Protein AF-A0A929PJH1-F1 (afdb_monomer_lite)

Radius of gyration: 23.87 Å; chains: 1; bounding box: 55×40×56 Å

pLDDT: mean 80.44, std 13.71, range [47.12, 95.44]

Foldseek 3Di:
DAEEDAPDQQPDVVVLVVLVPDDLCNHVVAYEYEAQDQHDDSSSVSCVVSVHHYDNDHDRVVVVVVVCVVVVPDDDDVVVVVVVVVVVVVVLVVQVVVLVPDPPDPVSVVSVVVNVVVCVVCCPPVVLQVVLVVC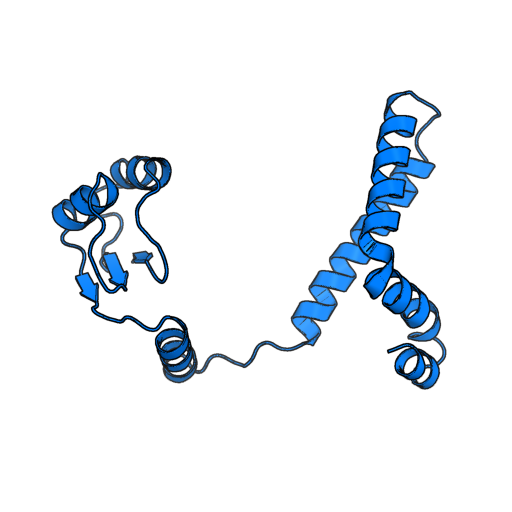VVPHVVVSVVSD

Sequence (147 aa):
MGLIFIGYGGNDEGLATIFKELPTGALPWGIYWIGGRIPEGEMGKWLQEREAIWVKHKDFDELMLLIRNEFELKHPDDKRFGRLLDTYYETFNKLNKKVEAKPETAEKRILEKAVKKAILESTSWWAVELEAAKYKRKDQEKADEIY

Secondary structure (DSSP, 8-state):
--EEEES-----HHHHHHHHTS-TTS-TT-EEEESSS--SSHHHHHHHHTT-EEE----HHHHHHHHHHHTTPPPPPHHHHHHHHHHHHHHHHHHHHHHHTS-S-HHHHHHHHHHHHHHHHTTTTHHHHHHHHHHTTT-HHHHHTT-

Structure (mmCIF, N/CA/C/O backbone):
data_AF-A0A929PJH1-F1
#
_entry.id   AF-A0A929PJH1-F1
#
loop_
_atom_site.group_PDB
_atom_site.id
_atom_site.type_symbol
_atom_site.label_atom_id
_atom_site.label_alt_id
_atom_site.label_comp_id
_atom_site.label_asym_id
_atom_site.label_entity_id
_atom_site.label_seq_id
_atom_site.pdbx_PDB_ins_code
_atom_site.Cartn_x
_atom_site.Cartn_y
_atom_site.Cartn_z
_atom_site.occupancy
_atom_site.B_iso_or_equiv
_atom_site.auth_seq_id
_atom_site.auth_comp_id
_atom_site.auth_asym_id
_atom_site.auth_atom_id
_atom_site.pdbx_PDB_model_num
ATOM 1 N N . MET A 1 1 ? -18.799 -5.934 1.241 1.00 82.50 1 MET A N 1
ATOM 2 C CA . MET A 1 1 ? -17.443 -5.352 1.172 1.00 82.50 1 MET A CA 1
ATOM 3 C C . MET A 1 1 ? -17.213 -4.578 2.456 1.00 82.50 1 MET A C 1
ATOM 5 O O . MET A 1 1 ? -18.157 -3.960 2.938 1.00 82.50 1 MET A O 1
ATOM 9 N N . GLY A 1 2 ? -16.022 -4.675 3.036 1.00 91.44 2 GLY A N 1
ATOM 10 C CA . GLY A 1 2 ? -15.610 -3.895 4.203 1.00 91.44 2 GLY A CA 1
ATOM 11 C C . GLY A 1 2 ? -14.327 -3.145 3.875 1.00 91.44 2 GLY A C 1
ATOM 12 O O . GLY A 1 2 ? -13.638 -3.509 2.919 1.00 91.44 2 GLY A O 1
ATOM 13 N N . LEU A 1 3 ? -14.031 -2.095 4.631 1.00 93.50 3 LEU A N 1
ATOM 14 C CA . LEU A 1 3 ? -12.831 -1.285 4.438 1.00 93.50 3 LEU A CA 1
ATOM 15 C C . LEU A 1 3 ? -12.024 -1.250 5.732 1.00 93.50 3 LEU A C 1
ATOM 17 O O . LE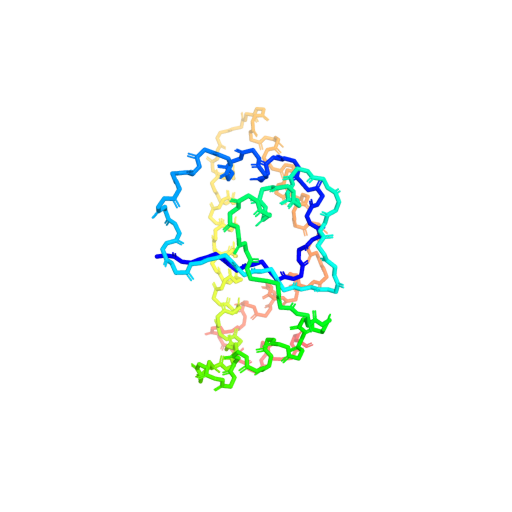U A 1 3 ? -12.573 -0.959 6.790 1.00 93.50 3 LEU A O 1
ATOM 21 N N . ILE A 1 4 ? -10.729 -1.549 5.650 1.00 93.12 4 ILE A N 1
ATOM 22 C CA . ILE A 1 4 ? -9.837 -1.575 6.810 1.00 93.12 4 ILE A CA 1
ATOM 23 C C . ILE A 1 4 ? -8.679 -0.614 6.548 1.00 93.12 4 ILE A C 1
ATOM 25 O O . ILE A 1 4 ? -7.955 -0.764 5.565 1.00 93.12 4 ILE A O 1
ATOM 29 N N . PHE A 1 5 ? -8.505 0.361 7.435 1.00 91.69 5 PHE A N 1
ATOM 30 C CA . PHE A 1 5 ? -7.366 1.272 7.449 1.00 91.69 5 PHE A CA 1
ATOM 31 C C . PHE A 1 5 ? -6.365 0.803 8.498 1.00 91.69 5 PHE A C 1
ATOM 33 O O . PHE A 1 5 ? -6.708 0.709 9.676 1.00 91.69 5 PHE A O 1
ATOM 40 N N . ILE A 1 6 ? -5.132 0.525 8.076 1.00 89.12 6 ILE A N 1
ATOM 41 C CA . ILE A 1 6 ? -4.052 0.059 8.953 1.00 89.12 6 ILE A CA 1
ATOM 42 C C . ILE A 1 6 ? -2.781 0.827 8.605 1.00 89.12 6 ILE A C 1
ATOM 44 O O . ILE A 1 6 ? -2.443 0.943 7.429 1.00 89.12 6 ILE A O 1
ATOM 48 N N . GLY A 1 7 ? -2.097 1.382 9.610 1.00 82.94 7 GLY A N 1
ATOM 49 C CA . GLY A 1 7 ? -0.863 2.155 9.401 1.00 82.94 7 GLY A CA 1
ATOM 50 C C . GLY A 1 7 ? -1.066 3.474 8.641 1.00 82.94 7 GLY A C 1
ATOM 51 O O . GLY A 1 7 ? -0.103 4.088 8.193 1.00 82.94 7 GLY A O 1
ATOM 52 N N . TYR A 1 8 ? -2.315 3.919 8.486 1.00 87.75 8 TYR A N 1
ATOM 53 C CA . TYR A 1 8 ? -2.673 5.103 7.716 1.00 87.75 8 TYR A CA 1
ATOM 54 C C . TYR A 1 8 ? -2.949 6.303 8.631 1.00 87.75 8 TYR A C 1
ATOM 56 O O . TYR A 1 8 ? -3.676 6.196 9.615 1.00 87.75 8 TYR A O 1
ATOM 64 N N . GLY A 1 9 ? -2.359 7.459 8.310 1.00 86.31 9 GLY A N 1
ATOM 65 C CA . GLY A 1 9 ? -2.406 8.657 9.157 1.00 86.31 9 GLY A CA 1
ATOM 66 C C . GLY A 1 9 ? -3.665 9.517 9.014 1.00 86.31 9 GLY A C 1
ATOM 67 O O . GLY A 1 9 ? -3.940 10.314 9.904 1.00 86.31 9 GLY A O 1
ATOM 68 N N . GLY A 1 10 ? -4.427 9.367 7.924 1.00 86.69 10 GLY A N 1
ATOM 69 C CA . GLY A 1 10 ? -5.691 10.089 7.722 1.00 86.69 10 GLY A CA 1
ATOM 70 C C . GLY A 1 10 ? -5.570 11.561 7.317 1.00 86.69 10 GLY A C 1
ATOM 71 O O . GLY A 1 10 ? -6.574 12.263 7.351 1.00 86.69 10 GLY A O 1
ATOM 72 N N . ASN A 1 11 ? -4.378 12.018 6.922 1.00 86.12 11 ASN A N 1
ATOM 73 C CA . ASN A 1 11 ? -4.129 13.414 6.538 1.00 86.12 11 ASN A CA 1
ATOM 74 C C . ASN A 1 11 ? -4.374 13.704 5.041 1.00 86.12 11 ASN A C 1
ATOM 76 O O . ASN A 1 11 ? -4.203 14.840 4.615 1.00 86.12 11 ASN A O 1
ATOM 80 N N . ASP A 1 12 ? -4.719 12.695 4.233 1.00 83.69 12 ASP A N 1
ATOM 81 C CA . ASP A 1 12 ? -4.985 12.872 2.800 1.00 83.69 12 ASP A CA 1
ATOM 82 C C . ASP A 1 12 ? -6.454 13.260 2.567 1.00 83.69 12 ASP A C 1
ATOM 84 O O . ASP A 1 12 ? -7.377 12.474 2.810 1.00 83.69 12 ASP A O 1
ATOM 88 N N . GLU A 1 13 ? -6.669 14.484 2.089 1.00 81.81 13 GLU A N 1
ATOM 89 C CA . GLU A 1 13 ? -8.000 15.013 1.770 1.00 81.81 13 GLU A CA 1
ATOM 90 C C . GLU A 1 13 ? -8.588 14.416 0.479 1.00 81.81 13 GLU A C 1
ATOM 92 O O . GLU A 1 13 ? -9.812 14.340 0.320 1.00 81.81 13 GLU A O 1
ATOM 97 N N . GLY A 1 14 ? -7.739 13.950 -0.440 1.00 84.44 14 GLY A N 1
ATOM 98 C CA . GLY A 1 14 ? -8.149 13.342 -1.703 1.00 84.44 14 GLY A CA 1
ATOM 99 C C . GLY A 1 14 ? -8.865 12.013 -1.483 1.00 84.44 14 GLY A C 1
ATOM 100 O O . GLY A 1 14 ? -9.956 11.802 -2.015 1.00 84.44 14 GLY A O 1
ATOM 101 N N . LEU A 1 15 ? -8.315 11.148 -0.627 1.00 86.38 15 LEU A N 1
ATOM 102 C CA . LEU A 1 15 ? -8.980 9.894 -0.254 1.00 86.38 15 LEU A CA 1
ATOM 103 C C . LEU A 1 15 ? -10.310 10.142 0.465 1.00 86.38 15 LEU A C 1
ATOM 105 O O . LEU A 1 15 ? -11.309 9.503 0.137 1.00 86.38 15 LEU A O 1
ATOM 109 N N . ALA A 1 16 ? -10.353 11.105 1.390 1.00 83.94 16 ALA A N 1
ATOM 110 C CA . ALA A 1 16 ? -11.595 11.479 2.066 1.00 83.94 16 ALA A CA 1
ATOM 111 C C . ALA A 1 16 ? -12.670 11.941 1.065 1.00 83.94 16 ALA A C 1
ATOM 113 O O . ALA A 1 16 ? -13.839 11.584 1.207 1.00 83.94 16 ALA A O 1
ATOM 114 N N . THR A 1 17 ? -12.277 12.679 0.024 1.00 86.62 17 THR A N 1
ATOM 115 C CA . THR A 1 17 ? -13.187 13.129 -1.041 1.00 86.62 17 THR A CA 1
ATOM 116 C C . THR A 1 17 ? -13.763 11.954 -1.826 1.00 86.62 17 THR A C 1
ATOM 118 O O . THR A 1 17 ? -14.979 11.863 -1.975 1.00 86.62 17 THR A O 1
ATOM 121 N N . ILE A 1 18 ? -12.921 11.003 -2.240 1.00 88.88 18 ILE A N 1
ATOM 122 C CA . ILE A 1 18 ? -13.371 9.790 -2.943 1.00 88.88 18 ILE A CA 1
ATOM 123 C C . ILE A 1 18 ? -14.364 9.001 -2.076 1.00 88.88 18 ILE A C 1
ATOM 125 O O . ILE A 1 18 ? -15.383 8.512 -2.560 1.00 88.88 18 ILE A O 1
ATOM 129 N N . PHE A 1 19 ? -14.112 8.897 -0.770 1.00 89.25 19 PHE A N 1
ATOM 130 C CA . PHE A 1 19 ? -14.982 8.133 0.122 1.00 89.25 19 PHE A CA 1
ATOM 131 C C . PHE A 1 19 ? -16.316 8.814 0.452 1.00 89.25 19 PHE A C 1
ATOM 133 O O . PHE A 1 19 ? -17.275 8.127 0.831 1.00 89.25 19 PHE A O 1
ATOM 140 N N . LYS A 1 20 ? -16.415 10.139 0.300 1.00 86.44 20 LYS A N 1
ATOM 141 C CA . LYS A 1 20 ? -17.692 10.862 0.413 1.00 86.44 20 LYS A CA 1
ATOM 142 C C . LYS A 1 20 ? -18.663 10.485 -0.702 1.00 86.44 20 LYS A C 1
ATOM 144 O O . LYS A 1 20 ? -19.866 10.466 -0.465 1.00 86.44 20 LYS A O 1
ATOM 149 N N . GLU A 1 21 ? -18.155 10.125 -1.877 1.00 90.12 21 GLU A N 1
ATOM 150 C CA . GLU A 1 21 ? -18.984 9.707 -3.014 1.00 90.12 21 GLU A CA 1
ATOM 151 C C . GLU A 1 21 ? -19.531 8.280 -2.870 1.00 90.12 21 GLU A C 1
ATOM 153 O O . GLU A 1 21 ? -20.445 7.886 -3.597 1.00 90.12 21 GLU A O 1
ATOM 158 N N . LEU A 1 22 ? -19.015 7.490 -1.919 1.00 89.94 22 LEU A N 1
ATOM 159 C CA . LEU A 1 22 ? -19.542 6.151 -1.678 1.00 89.94 22 LEU A CA 1
ATOM 160 C C . LEU A 1 22 ? -21.006 6.221 -1.200 1.00 89.94 22 LEU A C 1
ATOM 162 O O . LEU A 1 22 ? -21.330 6.982 -0.285 1.00 89.94 22 LEU A O 1
ATOM 166 N N . PRO A 1 23 ? -21.906 5.381 -1.735 1.00 88.94 23 PRO A N 1
ATOM 167 C CA . PRO A 1 23 ? -23.233 5.208 -1.158 1.00 88.94 23 PRO A CA 1
ATOM 168 C C . PRO A 1 23 ? -23.153 4.716 0.293 1.00 88.94 23 PRO A C 1
ATOM 170 O O . PRO A 1 23 ? -22.288 3.911 0.634 1.00 88.94 23 PRO A O 1
ATOM 173 N N . THR A 1 24 ? -24.098 5.121 1.144 1.00 82.81 24 THR A N 1
ATOM 174 C CA . THR A 1 24 ? -24.131 4.731 2.570 1.00 82.81 24 THR A CA 1
ATOM 175 C C . THR A 1 24 ? -24.142 3.211 2.780 1.00 82.81 24 THR A C 1
ATOM 177 O O . THR A 1 24 ? -23.554 2.717 3.733 1.00 82.81 24 THR A O 1
ATOM 180 N N . GLY A 1 25 ? -24.739 2.449 1.858 1.00 85.00 25 GLY A N 1
ATOM 181 C CA . GLY A 1 25 ? -24.766 0.981 1.899 1.00 85.00 25 GLY A CA 1
ATOM 182 C C . GLY A 1 25 ? -23.595 0.278 1.201 1.00 85.00 25 GLY A C 1
ATOM 183 O O . GLY A 1 25 ? -23.623 -0.943 1.075 1.00 85.00 25 GLY A O 1
ATOM 184 N N . ALA A 1 26 ? -22.586 1.004 0.705 1.00 89.69 26 ALA A N 1
ATOM 185 C CA . ALA A 1 26 ? -21.510 0.417 -0.103 1.00 89.69 26 ALA A CA 1
ATOM 186 C C . ALA A 1 26 ? -20.559 -0.485 0.700 1.00 89.69 26 ALA A C 1
ATOM 188 O O . ALA A 1 26 ? -19.942 -1.397 0.141 1.00 89.69 26 ALA A O 1
ATOM 189 N N . LEU A 1 27 ? -20.454 -0.251 2.011 1.00 92.75 27 LEU A N 1
ATOM 190 C CA . LEU A 1 27 ? -19.562 -0.973 2.917 1.00 92.75 27 LEU A CA 1
ATOM 191 C C . LEU A 1 27 ? -20.368 -1.742 3.980 1.00 92.75 27 LEU A C 1
ATOM 193 O O . LEU A 1 27 ? -20.263 -1.444 5.167 1.00 92.75 27 LEU A O 1
ATOM 197 N N . PRO A 1 28 ? -21.180 -2.746 3.585 1.00 90.44 28 PRO A N 1
ATOM 198 C CA . PRO A 1 28 ? -22.083 -3.445 4.503 1.00 90.44 28 PRO A CA 1
ATOM 199 C C . PRO A 1 28 ? -21.357 -4.265 5.574 1.00 90.44 28 PRO A C 1
ATOM 201 O O . PRO A 1 28 ? -21.990 -4.747 6.503 1.00 90.44 28 PRO A O 1
ATOM 204 N N . TRP A 1 29 ? -20.047 -4.484 5.421 1.00 93.31 29 TRP A N 1
ATOM 205 C CA . TRP A 1 29 ? -19.236 -5.221 6.393 1.00 93.31 29 TRP A CA 1
ATOM 206 C C . TRP A 1 29 ? -18.467 -4.265 7.312 1.00 93.31 29 TRP A C 1
ATOM 208 O O . TRP A 1 29 ? -17.590 -4.700 8.045 1.00 93.31 29 TRP A O 1
ATOM 218 N N . GLY A 1 30 ? -18.792 -2.971 7.264 1.00 93.75 30 GLY A N 1
ATOM 219 C CA . GLY A 1 30 ? -18.235 -1.954 8.139 1.00 93.75 30 GLY A CA 1
ATOM 220 C C . GLY A 1 30 ? -16.930 -1.342 7.644 1.00 93.75 30 GLY A C 1
ATOM 221 O O . GLY A 1 30 ? -16.336 -1.730 6.628 1.00 93.75 30 GLY A O 1
ATOM 222 N N . ILE A 1 31 ? -16.509 -0.337 8.402 1.00 95.44 31 ILE A N 1
ATOM 223 C CA . ILE A 1 31 ? -15.253 0.382 8.235 1.00 95.44 31 ILE A CA 1
ATOM 224 C C . ILE A 1 31 ? -14.475 0.212 9.531 1.00 95.44 31 ILE A C 1
ATOM 226 O O . ILE A 1 31 ? -15.015 0.468 10.602 1.00 95.44 31 ILE A O 1
ATOM 230 N N . TYR A 1 32 ? -13.217 -0.198 9.437 1.00 94.69 32 TYR A N 1
ATOM 231 C CA . TYR A 1 32 ? -12.349 -0.420 10.586 1.00 94.69 32 TYR A CA 1
ATOM 232 C C . TYR A 1 32 ? -11.167 0.533 10.514 1.00 94.69 32 TYR A C 1
ATOM 234 O O . TYR A 1 32 ? -10.421 0.541 9.533 1.00 94.69 32 TYR A O 1
ATOM 242 N N . TRP A 1 33 ? -10.990 1.332 11.559 1.00 94.25 33 TRP A N 1
ATOM 243 C CA . TRP A 1 33 ? -9.832 2.199 11.722 1.00 94.25 33 TRP A CA 1
ATOM 244 C C . TRP A 1 33 ? -8.893 1.599 12.756 1.00 94.25 33 TRP A C 1
ATOM 246 O O . TRP A 1 33 ? -9.225 1.557 13.940 1.00 94.25 33 TRP A O 1
ATOM 256 N N . ILE A 1 34 ? -7.724 1.141 12.322 1.00 91.81 34 ILE A N 1
ATOM 257 C CA . ILE A 1 34 ? -6.716 0.566 13.206 1.00 91.81 34 ILE A CA 1
ATOM 258 C C . ILE A 1 34 ? -5.617 1.597 13.434 1.00 91.81 34 ILE A C 1
ATOM 260 O O . ILE A 1 34 ? -4.824 1.900 12.541 1.00 91.81 34 ILE A O 1
ATOM 264 N N . GLY A 1 35 ? -5.559 2.130 14.651 1.00 88.81 35 GLY A N 1
ATOM 265 C CA . GLY A 1 35 ? -4.525 3.086 15.020 1.00 88.81 35 GLY A CA 1
ATOM 266 C C . GLY A 1 35 ? -4.684 3.654 16.422 1.00 88.81 35 GLY A C 1
ATOM 267 O O . GLY A 1 35 ? -5.726 3.530 17.067 1.00 88.81 35 GLY A O 1
ATOM 268 N N . GLY A 1 36 ? -3.638 4.334 16.894 1.00 88.06 36 GLY A N 1
ATOM 269 C CA . GLY A 1 36 ? -3.604 4.922 18.237 1.00 88.06 36 GLY A CA 1
ATOM 270 C C . GLY A 1 36 ? -4.525 6.132 18.438 1.00 88.06 36 GLY A C 1
ATOM 271 O O . GLY A 1 36 ? -4.792 6.495 19.581 1.00 88.06 36 GLY A O 1
ATOM 272 N N . ARG A 1 37 ? -5.010 6.750 17.355 1.00 90.12 37 ARG A N 1
ATOM 273 C CA . ARG A 1 37 ? -5.947 7.884 17.372 1.00 90.12 37 ARG A CA 1
ATOM 274 C C . ARG A 1 37 ? -6.805 7.907 16.109 1.00 90.12 37 ARG A C 1
ATOM 276 O O . ARG A 1 37 ? -6.368 7.415 15.069 1.00 90.12 37 ARG A O 1
ATOM 283 N N . ILE A 1 38 ? -7.980 8.520 16.203 1.00 90.62 38 ILE A N 1
ATOM 284 C CA . ILE A 1 38 ? -8.773 8.942 15.042 1.00 90.62 38 ILE A CA 1
ATOM 285 C C . ILE A 1 38 ? -8.150 10.236 14.487 1.00 90.62 38 ILE A C 1
ATOM 287 O O . ILE A 1 38 ? -7.748 11.084 15.287 1.00 90.62 38 ILE A O 1
ATOM 291 N N . PRO A 1 39 ? -8.004 10.389 13.159 1.00 91.69 39 PRO A N 1
ATOM 292 C CA . PRO A 1 39 ? -7.423 11.587 12.565 1.00 91.69 39 PRO A CA 1
ATOM 293 C C . PRO A 1 39 ? -8.310 12.813 12.797 1.00 91.69 39 PRO A C 1
ATOM 295 O O . PRO A 1 39 ? -9.536 12.727 12.783 1.00 91.69 39 PRO A O 1
ATOM 298 N N . GLU A 1 40 ? -7.679 13.968 12.976 1.00 87.62 40 GLU A N 1
ATOM 299 C CA . GLU A 1 40 ? -8.352 15.259 13.089 1.00 87.62 40 GLU A CA 1
ATOM 300 C C . GLU A 1 40 ? -8.444 15.859 11.678 1.00 87.62 40 GLU A C 1
ATOM 302 O O . GLU A 1 40 ? -7.432 16.247 11.103 1.00 87.62 40 GLU A O 1
ATOM 307 N N . GLY A 1 41 ? -9.631 15.858 11.064 1.00 89.81 41 GLY A N 1
ATOM 308 C CA . GLY A 1 41 ? -9.815 16.353 9.695 1.00 89.81 41 GLY A CA 1
ATOM 309 C C . GLY A 1 41 ? -10.993 15.712 8.968 1.00 89.81 41 GLY A C 1
ATOM 310 O O . GLY A 1 41 ? -11.834 15.052 9.580 1.00 89.81 41 GLY A O 1
ATOM 311 N N . GLU A 1 42 ? -11.046 15.888 7.648 1.00 91.31 42 GLU A N 1
ATOM 312 C CA . GLU A 1 42 ? -12.139 15.381 6.806 1.00 91.31 42 GLU A CA 1
ATOM 313 C C . GLU A 1 42 ? -12.268 13.859 6.860 1.00 91.31 42 GLU A C 1
ATOM 315 O O . GLU A 1 42 ? -13.379 13.337 6.923 1.00 91.31 42 GLU A O 1
ATOM 320 N N . MET A 1 43 ? -11.141 13.147 6.929 1.00 92.94 43 MET A N 1
ATOM 321 C CA . MET A 1 43 ? -11.149 11.699 7.120 1.00 92.94 43 MET A CA 1
ATOM 322 C C . MET A 1 43 ? -11.765 11.310 8.470 1.00 92.94 43 MET A C 1
ATOM 324 O O . MET A 1 43 ? -12.558 10.378 8.543 1.00 92.94 43 MET A O 1
ATOM 328 N N . GLY A 1 44 ? -11.433 12.040 9.538 1.00 93.19 44 GLY A N 1
ATOM 329 C CA . GLY A 1 44 ? -11.987 11.809 10.872 1.00 93.19 44 GLY A CA 1
ATOM 330 C C . GLY A 1 44 ? -13.495 12.022 10.920 1.00 93.19 44 GLY A C 1
ATOM 331 O O . GLY A 1 44 ? -14.213 11.175 11.448 1.00 93.19 44 GLY A O 1
ATOM 332 N N . LYS A 1 45 ? -13.977 13.113 10.312 1.00 92.44 45 LYS A N 1
ATOM 333 C CA . LYS A 1 45 ? -15.415 13.391 10.176 1.00 92.44 45 LYS A CA 1
ATOM 334 C C . LYS A 1 45 ? -16.117 12.285 9.397 1.00 92.44 45 LYS A C 1
ATOM 336 O O . LYS A 1 45 ? -17.100 11.742 9.881 1.00 92.44 45 LYS A O 1
ATOM 341 N N . TRP A 1 46 ? -15.563 11.885 8.253 1.00 92.38 46 TRP A N 1
ATOM 342 C CA . TRP A 1 46 ? -16.124 10.809 7.439 1.00 92.38 46 TRP A CA 1
ATOM 343 C C . TRP A 1 46 ? -16.190 9.475 8.200 1.00 92.38 46 TRP A C 1
ATOM 345 O O . TRP A 1 46 ? -17.207 8.788 8.155 1.00 92.38 46 TRP A O 1
ATOM 355 N N . LEU A 1 47 ? -15.143 9.117 8.952 1.00 93.56 47 LEU A N 1
ATOM 356 C CA . LEU A 1 47 ? -15.143 7.915 9.794 1.00 93.56 47 LEU A CA 1
ATOM 357 C C . LEU A 1 47 ? -16.237 7.967 10.868 1.00 93.56 47 LEU A C 1
ATOM 359 O O . LEU A 1 47 ? -16.884 6.954 11.120 1.00 93.56 47 LEU A O 1
ATOM 363 N N . GLN A 1 48 ? -16.452 9.130 11.488 1.00 92.50 48 GLN A N 1
ATOM 364 C CA . GLN A 1 48 ? -17.501 9.320 12.493 1.00 92.50 48 GLN A CA 1
ATOM 365 C C . GLN A 1 48 ? -18.903 9.247 11.877 1.00 92.50 48 GLN A C 1
ATOM 367 O O . GLN A 1 48 ? -19.753 8.529 12.393 1.00 92.50 48 GLN A O 1
ATOM 372 N N . GLU A 1 49 ? -19.132 9.928 10.753 1.00 91.88 49 GLU A N 1
ATOM 373 C CA . GLU A 1 49 ? -20.407 9.917 10.016 1.00 91.88 49 GLU A CA 1
ATOM 374 C C . GLU A 1 49 ? -20.806 8.516 9.545 1.00 91.88 49 GLU A C 1
ATOM 376 O O . GLU A 1 49 ? -21.989 8.207 9.422 1.00 91.88 49 GLU A O 1
ATOM 381 N N . ARG A 1 50 ? -19.816 7.667 9.262 1.00 91.12 50 ARG A N 1
ATOM 382 C CA . ARG A 1 50 ? -20.014 6.282 8.827 1.00 91.12 50 ARG A CA 1
ATOM 383 C C . ARG A 1 50 ? -19.962 5.263 9.963 1.00 91.12 50 ARG A C 1
ATOM 385 O O . ARG A 1 50 ? -19.944 4.068 9.678 1.00 91.12 50 ARG A O 1
ATOM 392 N N . GLU A 1 51 ? -19.893 5.724 11.211 1.00 92.31 51 GLU A N 1
ATOM 393 C CA . GLU A 1 51 ? -19.835 4.875 12.406 1.00 92.31 51 GLU A CA 1
ATOM 394 C C . GLU A 1 51 ? -18.712 3.821 12.334 1.00 92.31 51 GLU A C 1
ATOM 396 O O . GLU A 1 51 ? -18.893 2.647 12.662 1.00 92.31 51 GLU A O 1
ATOM 401 N N . ALA A 1 52 ? -17.527 4.234 11.872 1.00 94.00 52 ALA A N 1
ATOM 402 C CA . ALA A 1 52 ? -16.382 3.344 11.749 1.00 94.00 52 ALA A CA 1
ATOM 403 C C . ALA A 1 52 ? -15.958 2.761 13.108 1.00 94.00 52 ALA A C 1
ATOM 405 O O . ALA A 1 52 ? -15.881 3.449 14.129 1.00 94.00 52 ALA A O 1
ATOM 406 N N . ILE A 1 53 ? -15.596 1.481 13.101 1.00 95.25 53 ILE A N 1
ATOM 407 C CA . ILE A 1 53 ? -15.115 0.748 14.266 1.00 95.25 53 ILE A CA 1
ATOM 408 C C . ILE A 1 53 ? -13.660 1.131 14.515 1.00 95.25 53 ILE A C 1
ATOM 410 O O . ILE A 1 53 ? -12.762 0.800 13.735 1.00 95.25 53 ILE A O 1
ATOM 414 N N . TRP A 1 54 ? -13.413 1.810 15.631 1.00 93.38 54 TRP A N 1
ATOM 415 C CA . TRP A 1 54 ? -12.060 2.143 16.052 1.00 93.38 54 TRP A CA 1
ATOM 416 C C . TRP A 1 54 ? -11.420 0.990 16.825 1.00 93.38 54 TRP A C 1
ATOM 418 O O . TRP A 1 54 ? -11.801 0.680 17.955 1.00 93.38 54 TRP A O 1
ATOM 428 N N . VAL A 1 55 ? -10.395 0.391 16.229 1.00 90.75 55 VAL A N 1
ATOM 429 C CA . VAL A 1 55 ? -9.562 -0.635 16.851 1.00 90.75 55 VAL A CA 1
ATOM 430 C C . VAL A 1 55 ? -8.291 0.024 17.381 1.00 90.75 55 VAL A C 1
ATOM 432 O O . VAL A 1 55 ? -7.428 0.479 16.626 1.00 90.75 55 VAL A O 1
ATOM 435 N N . LYS A 1 56 ? -8.166 0.076 18.709 1.00 85.56 56 LYS A N 1
ATOM 436 C CA . LYS A 1 56 ? -6.999 0.639 19.401 1.00 85.56 56 LYS A CA 1
ATOM 437 C C . LYS A 1 56 ? -5.840 -0.358 19.395 1.00 85.56 56 LYS A C 1
ATOM 439 O O . LYS A 1 56 ? -5.543 -0.975 20.411 1.00 85.56 56 LYS A O 1
ATOM 444 N N . HIS A 1 57 ? -5.186 -0.489 18.249 1.00 79.69 57 HIS A N 1
ATOM 445 C CA . HIS A 1 57 ? -3.929 -1.218 18.102 1.00 79.69 57 HIS A CA 1
ATOM 446 C C . HIS A 1 57 ? -2.836 -0.239 17.670 1.00 79.69 57 HIS A C 1
ATOM 448 O O . HIS A 1 57 ? -3.079 0.618 16.816 1.00 79.69 57 HIS A O 1
ATOM 454 N N . LYS A 1 58 ? -1.652 -0.316 18.285 1.00 66.00 58 LYS A N 1
ATOM 455 C CA . LYS A 1 58 ? -0.529 0.584 17.967 1.00 66.00 58 LYS A CA 1
ATOM 456 C C . LYS A 1 58 ? 0.501 -0.049 17.050 1.00 66.00 58 LYS A C 1
ATOM 458 O O . LYS A 1 58 ? 1.083 0.671 16.247 1.00 66.00 58 LYS A O 1
ATOM 463 N N . ASP A 1 59 ? 0.710 -1.352 17.176 1.00 75.62 59 ASP A N 1
ATOM 464 C CA . ASP A 1 59 ? 1.770 -2.025 16.449 1.00 75.62 59 ASP A CA 1
ATOM 465 C C . ASP A 1 59 ? 1.218 -2.659 15.167 1.00 75.62 59 ASP A C 1
ATOM 467 O O . ASP A 1 59 ? 0.335 -3.519 15.199 1.00 75.62 59 ASP A O 1
ATOM 471 N N . PHE A 1 60 ? 1.674 -2.142 14.029 1.00 80.88 60 PHE A N 1
ATOM 472 C CA . PHE A 1 60 ? 1.303 -2.655 12.716 1.00 80.88 60 PHE A CA 1
ATOM 473 C C . PHE A 1 60 ? 1.857 -4.067 12.510 1.00 80.88 60 PHE A C 1
ATOM 475 O O . PHE A 1 60 ? 1.146 -4.928 11.990 1.00 80.88 60 PHE A O 1
ATOM 482 N N . ASP A 1 61 ? 3.091 -4.310 12.947 1.00 82.50 61 ASP A N 1
ATOM 483 C CA . ASP A 1 61 ? 3.807 -5.555 12.697 1.00 82.50 61 ASP A CA 1
ATOM 484 C C . ASP A 1 61 ? 3.203 -6.698 13.517 1.00 82.50 61 ASP A C 1
ATOM 486 O O . ASP A 1 61 ? 2.941 -7.777 12.980 1.00 82.50 61 ASP A O 1
ATOM 490 N N . GLU A 1 62 ? 2.875 -6.446 14.788 1.00 86.12 62 GLU A N 1
ATOM 491 C CA . GLU A 1 62 ? 2.169 -7.422 15.631 1.00 86.12 62 GLU A CA 1
ATOM 492 C C . GLU A 1 62 ? 0.792 -7.780 15.053 1.00 86.12 62 GLU A C 1
ATOM 494 O O . GLU A 1 62 ? 0.416 -8.954 15.008 1.00 86.12 62 GLU A O 1
ATOM 499 N N . LEU A 1 63 ? 0.046 -6.793 14.545 1.00 86.19 63 LEU A N 1
ATOM 500 C CA . LEU A 1 63 ? -1.239 -7.056 13.903 1.00 86.19 63 LEU A CA 1
ATOM 501 C C . LEU A 1 63 ? -1.070 -7.884 12.625 1.00 86.19 63 LEU A C 1
ATOM 503 O O . LEU A 1 63 ? -1.845 -8.812 12.394 1.00 86.19 63 LEU A O 1
ATOM 507 N N . MET A 1 64 ? -0.074 -7.577 11.792 1.00 85.50 64 MET A N 1
ATOM 508 C CA . MET A 1 64 ? 0.201 -8.368 10.591 1.00 85.50 64 MET A CA 1
ATOM 509 C C . MET A 1 64 ? 0.602 -9.803 10.940 1.00 85.50 64 MET A C 1
ATOM 511 O O . MET A 1 64 ? 0.191 -10.731 10.241 1.00 85.50 64 MET A O 1
ATOM 515 N N . LEU A 1 65 ? 1.339 -10.013 12.035 1.00 86.50 65 LEU A N 1
ATOM 516 C CA . LEU A 1 65 ? 1.663 -11.349 12.538 1.00 86.50 65 LEU A CA 1
ATOM 517 C C . LEU A 1 65 ? 0.399 -12.122 12.947 1.00 86.50 65 LEU A C 1
ATOM 519 O O . LEU A 1 65 ? 0.252 -13.292 12.582 1.00 86.50 65 LEU A O 1
ATOM 523 N N . LEU A 1 66 ? -0.528 -11.470 13.653 1.00 88.75 66 LEU A N 1
ATOM 524 C CA . LEU A 1 66 ? -1.817 -12.062 14.022 1.00 88.75 66 LEU A CA 1
ATOM 525 C C . LEU A 1 66 ? -2.660 -12.392 12.786 1.00 88.75 66 LEU A C 1
ATOM 527 O O . LEU A 1 66 ? -3.140 -13.515 12.678 1.00 88.75 66 LEU A O 1
ATOM 531 N N . ILE A 1 67 ? -2.771 -11.473 11.821 1.00 87.75 67 ILE A N 1
ATOM 532 C CA . ILE A 1 67 ? -3.477 -11.697 10.546 1.00 87.75 67 ILE A CA 1
ATOM 533 C C . ILE A 1 67 ? -2.867 -12.886 9.800 1.00 87.75 67 ILE A C 1
ATOM 535 O O . ILE A 1 67 ? -3.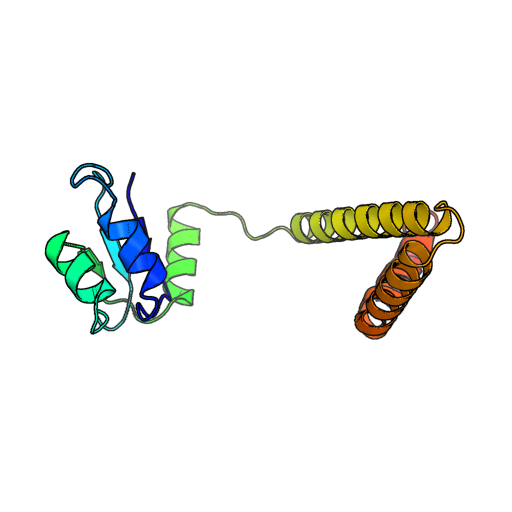586 -13.762 9.323 1.00 87.75 67 ILE A O 1
ATOM 539 N N . ARG A 1 68 ? -1.536 -12.956 9.715 1.00 90.19 68 ARG A N 1
ATOM 540 C CA . ARG A 1 68 ? -0.844 -14.073 9.065 1.00 90.19 68 ARG A CA 1
ATOM 541 C C . ARG A 1 68 ? -1.192 -15.412 9.713 1.00 90.19 68 ARG A C 1
ATOM 543 O O . ARG A 1 68 ? -1.388 -16.381 8.987 1.00 90.19 68 ARG A O 1
ATOM 550 N N . ASN A 1 69 ? -1.275 -15.472 11.040 1.00 91.69 69 ASN A N 1
ATOM 551 C CA . ASN A 1 69 ? -1.648 -16.697 11.747 1.00 91.69 69 ASN A CA 1
ATOM 552 C C . ASN A 1 69 ? -3.139 -17.028 11.609 1.00 91.69 69 ASN A C 1
ATOM 554 O O . ASN A 1 69 ? -3.456 -18.169 11.294 1.00 91.69 69 ASN A O 1
ATOM 558 N N . GLU A 1 70 ? -4.025 -16.046 11.780 1.00 93.06 70 GLU A N 1
ATOM 559 C CA . GLU A 1 70 ? -5.483 -16.223 11.711 1.00 93.06 70 GLU A CA 1
ATOM 560 C C . GLU A 1 70 ? -5.939 -16.733 10.339 1.00 93.06 70 GLU A C 1
ATOM 562 O O . GLU A 1 70 ? -6.785 -17.615 10.241 1.00 93.06 70 GLU A O 1
ATOM 567 N N . PHE A 1 71 ? -5.349 -16.205 9.265 1.00 92.31 71 PHE A N 1
ATOM 568 C CA . PHE A 1 71 ? -5.692 -16.594 7.895 1.00 92.31 71 PHE A CA 1
ATOM 569 C C . PHE A 1 71 ? -4.763 -17.663 7.309 1.00 92.31 71 PHE A C 1
ATOM 571 O O . PHE A 1 71 ? -4.808 -17.906 6.102 1.00 92.31 71 PHE A O 1
ATOM 578 N N . GLU A 1 72 ? -3.894 -18.264 8.128 1.00 92.75 72 GLU A N 1
ATOM 579 C CA . GLU A 1 72 ? -2.923 -19.284 7.706 1.00 92.75 72 GLU A CA 1
ATOM 580 C C . GLU A 1 72 ? -2.112 -18.863 6.461 1.00 92.75 72 GLU A C 1
ATOM 582 O O . GLU A 1 72 ? -1.834 -19.652 5.547 1.00 92.75 72 GLU A O 1
ATOM 587 N N . LEU A 1 73 ? -1.734 -17.581 6.396 1.00 87.81 73 LEU A N 1
ATOM 588 C CA . LEU A 1 73 ? -1.017 -17.035 5.250 1.00 87.81 73 LEU A CA 1
ATOM 589 C C . LEU A 1 73 ? 0.381 -17.654 5.174 1.00 87.81 73 LEU A C 1
ATOM 591 O O . LEU A 1 73 ? 1.144 -17.685 6.143 1.00 87.81 73 LEU A O 1
ATOM 595 N N . LYS A 1 74 ? 0.747 -18.117 3.978 1.00 82.56 74 LYS A N 1
ATOM 596 C CA . LYS A 1 74 ? 2.100 -18.612 3.712 1.00 82.56 74 LYS A CA 1
ATOM 597 C C . LYS A 1 74 ? 3.102 -17.470 3.833 1.00 82.56 74 LYS A C 1
ATOM 599 O O . LYS A 1 74 ? 2.807 -16.337 3.449 1.00 82.56 74 LYS A O 1
ATOM 604 N N . HIS A 1 75 ? 4.310 -17.793 4.295 1.00 78.19 75 HIS A N 1
ATOM 605 C CA . HIS A 1 75 ? 5.424 -16.861 4.167 1.00 78.19 75 HIS A CA 1
ATOM 606 C C . HIS A 1 75 ? 5.596 -16.450 2.699 1.00 78.19 75 HIS A C 1
ATOM 608 O O . HIS A 1 75 ? 5.344 -17.270 1.804 1.00 78.19 75 HIS A O 1
ATOM 614 N N . PRO A 1 76 ? 6.005 -15.196 2.442 1.00 70.44 76 PRO A N 1
ATOM 615 C CA . PRO A 1 76 ? 6.443 -14.802 1.116 1.00 70.44 76 PRO A CA 1
ATOM 616 C C . PRO A 1 76 ? 7.489 -15.803 0.618 1.00 70.44 76 PRO A C 1
ATOM 618 O O . PRO A 1 76 ? 8.416 -16.148 1.341 1.00 70.44 76 PRO A O 1
ATOM 621 N N . ASP A 1 77 ? 7.289 -16.311 -0.593 1.00 73.00 77 ASP A N 1
ATOM 622 C CA . ASP A 1 77 ? 8.259 -17.172 -1.265 1.00 73.00 77 ASP A CA 1
ATOM 623 C C . ASP A 1 77 ? 9.199 -16.271 -2.067 1.00 73.00 77 ASP A C 1
ATOM 625 O O . ASP A 1 77 ? 8.729 -15.481 -2.895 1.00 73.00 77 ASP A O 1
ATOM 629 N N . ASP A 1 78 ? 10.507 -16.406 -1.861 1.00 66.81 78 ASP A N 1
ATOM 630 C CA . ASP A 1 78 ? 11.538 -15.666 -2.596 1.00 66.81 78 ASP A CA 1
ATOM 631 C C . ASP A 1 78 ? 11.390 -15.840 -4.113 1.00 66.81 78 ASP A C 1
ATOM 633 O O . ASP A 1 78 ? 11.663 -14.920 -4.887 1.00 66.81 78 ASP A O 1
ATOM 637 N N . LYS A 1 79 ? 10.826 -16.969 -4.567 1.00 70.38 79 LYS A N 1
ATOM 638 C CA . LYS A 1 79 ? 10.508 -17.196 -5.986 1.00 70.38 79 LYS A CA 1
ATOM 639 C C . LYS A 1 79 ? 9.498 -16.191 -6.540 1.00 70.38 79 LYS A C 1
ATOM 641 O O . LYS A 1 79 ? 9.511 -15.932 -7.744 1.00 70.38 79 LYS A O 1
ATOM 646 N N . ARG A 1 80 ? 8.604 -15.625 -5.719 1.00 64.00 80 ARG A N 1
ATOM 647 C CA . ARG A 1 80 ? 7.676 -14.565 -6.162 1.00 64.00 80 ARG A CA 1
ATOM 648 C C . ARG A 1 80 ? 8.416 -13.262 -6.431 1.00 64.00 80 ARG A C 1
ATOM 650 O O . ARG A 1 80 ? 8.151 -12.640 -7.457 1.00 64.00 80 ARG A O 1
ATOM 657 N N . PHE A 1 81 ? 9.346 -12.884 -5.556 1.00 66.12 81 PHE A N 1
ATOM 658 C CA . PHE A 1 81 ? 10.196 -11.714 -5.772 1.00 66.12 81 PHE A CA 1
ATOM 659 C C . PHE A 1 81 ? 11.117 -11.923 -6.973 1.00 66.12 81 PHE A C 1
ATOM 661 O O . PHE A 1 81 ? 11.165 -11.059 -7.845 1.00 66.12 81 PHE A O 1
ATOM 668 N N . GLY A 1 82 ? 11.722 -13.109 -7.094 1.00 71.81 82 GLY A N 1
ATOM 669 C CA . GLY A 1 82 ? 12.502 -13.506 -8.267 1.00 71.81 82 GLY A CA 1
ATOM 670 C C . GLY A 1 82 ? 11.720 -13.338 -9.570 1.00 71.81 82 GLY A C 1
ATOM 671 O O . GLY A 1 82 ? 12.171 -12.638 -10.464 1.00 71.81 82 GLY A O 1
ATOM 672 N N . ARG A 1 83 ? 10.483 -13.849 -9.654 1.00 73.94 83 ARG A N 1
ATOM 673 C CA . ARG A 1 83 ? 9.639 -13.684 -10.855 1.00 73.94 83 ARG A CA 1
ATOM 674 C C . ARG A 1 83 ? 9.301 -12.231 -11.186 1.00 73.94 83 ARG A C 1
ATOM 676 O O . ARG A 1 83 ? 9.205 -11.889 -12.364 1.00 73.94 83 ARG A O 1
ATOM 683 N N . LEU A 1 84 ? 9.056 -11.391 -10.179 1.00 72.62 84 LEU A N 1
ATOM 684 C CA . LEU A 1 84 ? 8.788 -9.964 -10.396 1.00 72.62 84 LEU A CA 1
ATOM 685 C C . LEU A 1 84 ? 10.013 -9.274 -10.993 1.00 72.62 84 LEU A C 1
ATOM 687 O O . LEU A 1 84 ? 9.890 -8.534 -11.970 1.00 72.62 84 LEU A O 1
ATOM 691 N N . LEU A 1 85 ? 11.185 -9.577 -10.442 1.00 73.50 85 LEU A N 1
ATOM 692 C CA . LEU A 1 85 ? 12.461 -9.083 -10.935 1.00 73.50 85 LEU A CA 1
ATOM 693 C C . LEU A 1 85 ? 12.738 -9.601 -12.350 1.00 73.50 85 LEU A C 1
ATOM 695 O O . LEU A 1 85 ? 12.983 -8.792 -13.236 1.00 73.50 85 LEU A O 1
ATOM 699 N N . ASP A 1 86 ? 12.583 -10.902 -12.604 1.00 77.31 86 ASP A N 1
ATOM 700 C CA . ASP A 1 86 ? 12.703 -11.530 -13.930 1.00 77.31 86 ASP A CA 1
ATOM 701 C C . ASP A 1 86 ? 11.804 -10.848 -14.965 1.00 77.31 86 ASP A C 1
ATOM 703 O O . ASP A 1 86 ? 12.243 -10.483 -16.055 1.00 77.31 86 ASP A O 1
ATOM 707 N N . THR A 1 87 ? 10.542 -10.606 -14.609 1.00 81.38 87 THR A N 1
ATOM 708 C CA . THR A 1 87 ? 9.576 -9.932 -15.488 1.00 81.38 87 THR A CA 1
ATOM 709 C C . THR A 1 87 ? 10.012 -8.503 -15.795 1.00 81.38 87 THR A C 1
ATOM 711 O O . THR A 1 87 ? 9.913 -8.043 -16.939 1.00 81.38 87 THR A O 1
ATOM 714 N N . TYR A 1 88 ? 10.512 -7.796 -14.785 1.00 80.44 88 TYR A N 1
ATOM 715 C CA . TYR A 1 88 ? 11.062 -6.460 -14.947 1.00 80.44 88 TYR A CA 1
ATOM 716 C C . TYR A 1 88 ? 12.300 -6.475 -15.859 1.00 80.44 88 TYR A C 1
ATOM 718 O O . TYR A 1 88 ? 12.344 -5.697 -16.815 1.00 80.44 88 TYR A O 1
ATOM 726 N N . TYR A 1 89 ? 13.234 -7.414 -15.667 1.00 77.19 89 TYR A N 1
ATOM 727 C CA . TYR A 1 89 ? 14.415 -7.607 -16.518 1.00 77.19 89 TYR A CA 1
ATOM 728 C C . TYR A 1 89 ? 14.042 -7.883 -17.970 1.00 77.19 89 TYR A C 1
ATOM 730 O O . TYR A 1 89 ? 14.564 -7.251 -18.893 1.00 77.19 89 TYR A O 1
ATOM 738 N N . GLU A 1 90 ? 13.130 -8.822 -18.202 1.00 82.31 90 GLU A N 1
ATOM 739 C CA . GLU A 1 90 ? 12.669 -9.143 -19.546 1.00 82.31 90 GLU A CA 1
ATOM 740 C C . GLU A 1 90 ? 12.028 -7.936 -20.223 1.00 82.31 90 GLU A C 1
ATOM 742 O O . GLU A 1 90 ? 12.277 -7.677 -21.404 1.00 82.31 90 GLU A O 1
ATOM 747 N N . THR A 1 91 ? 11.201 -7.196 -19.487 1.00 84.31 91 THR A N 1
ATOM 748 C CA . THR A 1 91 ? 10.508 -6.016 -20.006 1.00 84.31 91 THR A CA 1
ATOM 749 C C . THR A 1 91 ? 11.497 -4.906 -20.328 1.00 84.31 91 THR A C 1
ATOM 751 O O . THR A 1 91 ? 11.441 -4.345 -21.423 1.00 84.31 91 THR A O 1
ATOM 754 N N . PHE A 1 92 ? 12.450 -4.644 -19.435 1.00 83.88 92 PHE A N 1
ATOM 755 C CA . PHE A 1 92 ? 13.514 -3.672 -19.648 1.00 83.88 92 PHE A CA 1
ATOM 756 C C . PHE A 1 92 ? 14.363 -4.025 -20.876 1.00 83.88 92 PHE A C 1
ATOM 758 O O . PHE A 1 92 ? 14.550 -3.190 -21.758 1.00 83.88 92 PHE A O 1
ATOM 765 N N . ASN A 1 93 ? 14.786 -5.285 -21.014 1.00 80.75 93 ASN A N 1
ATOM 766 C CA . ASN A 1 93 ? 15.546 -5.750 -22.177 1.00 80.75 93 ASN A CA 1
ATOM 767 C C . ASN A 1 93 ? 14.751 -5.640 -23.486 1.00 80.75 93 ASN A C 1
ATOM 769 O O . ASN A 1 93 ? 15.295 -5.234 -24.516 1.00 80.75 93 ASN A O 1
ATOM 773 N N . LYS A 1 94 ? 13.455 -5.983 -23.469 1.00 87.38 94 LYS A N 1
ATOM 774 C CA . LYS A 1 94 ? 12.560 -5.807 -24.626 1.00 87.38 94 LYS A CA 1
ATOM 775 C C . LYS A 1 94 ? 12.422 -4.327 -24.990 1.00 87.38 94 LYS A C 1
ATOM 777 O O . LYS A 1 94 ? 12.421 -4.000 -26.175 1.00 87.38 94 LYS A O 1
ATOM 782 N N . LE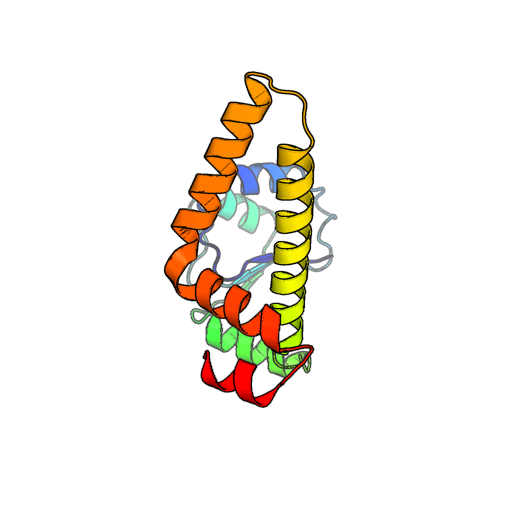U A 1 95 ? 12.318 -3.440 -24.000 1.00 87.88 95 LEU A N 1
ATOM 783 C CA . LEU A 1 95 ? 12.251 -1.994 -24.206 1.00 87.88 95 LEU A CA 1
ATOM 784 C C . LEU A 1 95 ? 13.563 -1.440 -24.763 1.00 87.88 95 LEU A C 1
ATOM 786 O O . LEU A 1 95 ? 13.510 -0.710 -25.747 1.00 87.88 95 LEU A O 1
ATOM 790 N N . ASN A 1 96 ? 14.719 -1.840 -24.226 1.00 84.44 96 ASN A N 1
ATOM 791 C CA . ASN A 1 96 ? 16.016 -1.422 -24.756 1.00 84.44 96 ASN A CA 1
ATOM 792 C C . ASN A 1 96 ? 16.168 -1.814 -26.234 1.00 84.44 96 ASN A C 1
ATOM 794 O O . ASN A 1 96 ? 16.406 -0.957 -27.079 1.00 84.44 96 ASN A O 1
ATOM 798 N N . LYS A 1 97 ? 15.894 -3.079 -26.581 1.00 87.00 97 LYS A N 1
ATOM 799 C CA . LYS A 1 97 ? 15.931 -3.546 -27.980 1.00 87.00 97 LYS A CA 1
ATOM 800 C C . LYS A 1 97 ? 14.970 -2.775 -28.887 1.00 87.00 97 LYS A C 1
ATOM 802 O O . LYS A 1 97 ? 15.292 -2.492 -30.037 1.00 87.00 97 LYS A O 1
ATOM 807 N N . LYS A 1 98 ? 13.780 -2.423 -28.383 1.00 90.00 98 LYS A N 1
ATOM 808 C CA . LYS A 1 98 ? 12.821 -1.581 -29.116 1.00 90.00 98 LYS A CA 1
ATOM 809 C C . LYS A 1 98 ? 13.354 -0.167 -29.345 1.00 90.00 98 LYS A C 1
ATOM 811 O O . LYS A 1 98 ? 13.096 0.391 -30.404 1.00 90.00 98 LYS A O 1
ATOM 816 N N . VAL A 1 99 ? 14.064 0.410 -28.376 1.00 89.62 99 VAL A N 1
ATOM 817 C CA . VAL A 1 99 ? 14.701 1.729 -28.509 1.00 89.62 99 VAL A CA 1
ATOM 818 C C . VAL A 1 99 ? 15.861 1.674 -29.505 1.00 89.62 99 VAL A C 1
ATOM 820 O O . VAL A 1 99 ? 15.929 2.526 -30.385 1.00 89.62 99 VAL A O 1
ATOM 823 N N . GLU A 1 100 ? 16.710 0.647 -29.442 1.00 84.44 100 GLU A N 1
ATOM 824 C CA . GLU A 1 100 ? 17.814 0.433 -30.391 1.00 84.44 100 GLU A CA 1
ATOM 825 C C . GLU A 1 100 ? 17.313 0.291 -31.836 1.00 84.44 100 GLU A C 1
ATOM 827 O O . GLU A 1 100 ? 17.886 0.876 -32.755 1.00 84.44 100 GLU A O 1
ATOM 832 N N . ALA A 1 101 ? 16.208 -0.437 -32.031 1.00 90.00 101 ALA A N 1
ATOM 833 C CA . ALA A 1 101 ? 15.597 -0.661 -33.339 1.00 90.00 101 ALA A CA 1
ATOM 834 C C . ALA A 1 101 ? 14.817 0.549 -33.893 1.00 90.00 101 ALA A C 1
ATOM 836 O O . ALA A 1 101 ? 14.362 0.501 -35.039 1.00 90.00 101 ALA A O 1
ATOM 837 N N . LYS A 1 102 ? 14.624 1.628 -33.116 1.00 89.50 102 LYS A N 1
ATOM 838 C CA . LYS A 1 102 ? 13.955 2.841 -33.613 1.00 89.50 102 LYS A CA 1
ATOM 839 C C . LYS A 1 102 ? 14.843 3.571 -34.638 1.00 89.50 102 LYS A C 1
ATOM 841 O O . LYS A 1 102 ? 16.071 3.576 -34.512 1.00 89.50 102 LYS A O 1
ATOM 846 N N . PRO A 1 103 ? 14.236 4.245 -35.633 1.00 91.00 103 PRO A N 1
ATOM 847 C CA . PRO A 1 103 ? 14.969 5.116 -36.544 1.00 91.00 103 PRO A CA 1
ATOM 848 C C . PRO A 1 103 ? 15.623 6.276 -35.785 1.00 91.00 103 PRO A C 1
ATOM 850 O O . PRO A 1 103 ? 15.122 6.730 -34.750 1.00 91.00 103 PRO A O 1
ATOM 853 N N . GLU A 1 104 ? 16.744 6.759 -36.319 1.00 90.56 104 GLU A N 1
ATOM 854 C CA . GLU A 1 104 ? 17.535 7.824 -35.705 1.00 90.56 104 GLU A CA 1
ATOM 855 C C . GLU A 1 104 ? 16.750 9.141 -35.690 1.00 90.56 104 GLU A C 1
ATOM 857 O O . GLU A 1 104 ? 16.629 9.844 -36.690 1.00 90.56 104 GLU A O 1
ATOM 862 N N . THR A 1 105 ? 16.165 9.440 -34.532 1.00 92.75 105 THR A N 1
ATOM 863 C CA . THR A 1 105 ? 15.227 10.543 -34.305 1.00 92.75 105 THR A CA 1
ATOM 864 C C . THR A 1 105 ? 15.555 11.239 -32.986 1.00 92.75 105 THR A C 1
ATOM 866 O O . THR A 1 105 ? 16.216 10.674 -32.112 1.00 92.75 105 THR A O 1
ATOM 869 N N . ALA A 1 106 ? 15.064 12.467 -32.803 1.00 89.69 106 ALA A N 1
ATOM 870 C CA . ALA A 1 106 ? 15.190 13.170 -31.525 1.00 89.69 106 ALA A CA 1
ATOM 871 C C . ALA A 1 106 ? 14.563 12.373 -30.360 1.00 89.69 106 ALA A C 1
ATOM 873 O O . ALA A 1 106 ? 15.137 12.322 -29.274 1.00 89.69 106 ALA A O 1
ATOM 874 N N . GLU A 1 107 ? 13.440 11.688 -30.608 1.00 88.38 107 GLU A N 1
ATOM 875 C CA . GLU A 1 107 ? 12.782 10.797 -29.642 1.00 88.38 107 GLU A CA 1
ATOM 876 C C . GLU A 1 107 ? 13.698 9.636 -29.227 1.00 88.38 107 GLU A C 1
ATOM 878 O O . GLU A 1 107 ? 13.858 9.373 -28.034 1.00 88.38 107 GLU A O 1
ATOM 883 N N . LYS A 1 108 ? 14.361 8.980 -30.189 1.00 90.88 108 LYS A N 1
ATOM 884 C CA . LYS A 1 108 ? 15.307 7.892 -29.904 1.00 90.88 108 LYS A CA 1
ATOM 885 C C . LYS A 1 108 ? 16.431 8.350 -28.977 1.00 90.88 108 LYS A C 1
ATOM 887 O O . LYS A 1 108 ? 16.688 7.689 -27.980 1.00 90.88 108 LYS A O 1
ATOM 892 N N . ARG A 1 109 ? 17.041 9.509 -29.235 1.00 88.25 109 ARG A N 1
ATOM 893 C CA . ARG A 1 109 ? 18.143 10.038 -28.405 1.00 88.25 109 ARG A CA 1
ATOM 894 C C . ARG A 1 109 ? 17.716 10.326 -26.965 1.00 88.25 109 ARG A C 1
ATOM 896 O O . ARG A 1 109 ? 18.499 10.129 -26.035 1.00 88.25 109 ARG A O 1
ATOM 903 N N . ILE A 1 110 ? 16.476 10.779 -26.765 1.00 91.62 110 ILE A N 1
ATOM 904 C CA . ILE A 1 110 ? 15.900 10.979 -25.427 1.00 91.62 110 ILE A CA 1
ATOM 905 C C . ILE A 1 110 ? 15.726 9.628 -24.724 1.00 91.62 110 ILE A C 1
ATOM 907 O O . ILE A 1 110 ? 16.144 9.476 -23.574 1.00 91.62 110 ILE A O 1
ATOM 911 N N . LEU A 1 111 ? 15.160 8.641 -25.421 1.00 88.56 111 LEU A N 1
ATOM 912 C CA . LEU A 1 111 ? 14.945 7.297 -24.883 1.00 88.56 111 LEU A CA 1
ATOM 913 C C . LEU A 1 111 ? 16.268 6.584 -24.569 1.00 88.56 111 LEU A C 1
ATOM 915 O O . LEU A 1 111 ? 16.400 5.995 -23.501 1.00 88.56 111 LEU A O 1
ATOM 919 N N . GLU A 1 112 ? 17.282 6.702 -25.424 1.00 88.31 112 GLU A N 1
ATOM 920 C CA . GLU A 1 112 ? 18.625 6.165 -25.176 1.00 88.31 112 GLU A CA 1
ATOM 921 C C . GLU A 1 112 ? 19.272 6.781 -23.934 1.00 88.31 112 GLU A C 1
ATOM 923 O O . GLU A 1 112 ? 19.916 6.083 -23.149 1.00 88.31 112 GLU A O 1
ATOM 928 N N . LYS A 1 113 ? 19.089 8.089 -23.718 1.00 88.69 113 LYS A N 1
ATOM 929 C CA . LYS A 1 113 ? 19.583 8.762 -22.511 1.00 88.69 113 LYS A CA 1
ATOM 930 C C . LYS A 1 113 ? 18.879 8.242 -21.255 1.00 88.69 113 LYS A C 1
ATOM 932 O O . LYS A 1 113 ? 19.543 8.044 -20.238 1.00 88.69 113 LYS A O 1
ATOM 937 N N . ALA A 1 114 ? 17.570 7.994 -21.325 1.00 86.88 114 ALA A N 1
ATOM 938 C CA . ALA A 1 114 ? 16.803 7.415 -20.222 1.00 86.88 114 ALA A CA 1
ATOM 939 C C . ALA A 1 114 ? 17.246 5.976 -19.908 1.00 86.88 114 ALA A C 1
ATOM 941 O O . ALA A 1 114 ? 17.455 5.648 -18.742 1.00 86.88 114 ALA A O 1
ATOM 942 N N . VAL A 1 115 ? 17.481 5.152 -20.934 1.00 84.69 115 VAL A N 1
ATOM 943 C CA . VAL A 1 115 ? 18.015 3.791 -20.770 1.00 84.69 115 VAL A CA 1
ATOM 944 C C . VAL A 1 115 ? 19.402 3.815 -20.128 1.00 84.69 115 VAL A C 1
ATOM 946 O O . VAL A 1 115 ? 19.631 3.116 -19.145 1.00 84.69 115 VAL A O 1
ATOM 949 N N . LYS A 1 116 ? 20.323 4.651 -20.627 1.00 82.69 116 LYS A N 1
ATOM 950 C CA . LYS A 1 116 ? 21.675 4.778 -20.055 1.00 82.69 116 LYS A CA 1
ATOM 951 C C . LYS A 1 116 ? 21.638 5.198 -18.589 1.00 82.69 116 LYS A C 1
ATOM 953 O O . LYS A 1 116 ? 22.393 4.663 -17.786 1.00 82.69 116 LYS A O 1
ATOM 958 N N . LYS A 1 117 ? 20.749 6.129 -18.237 1.00 83.31 117 LYS A N 1
ATOM 959 C CA . LYS A 1 117 ? 20.554 6.562 -16.852 1.00 83.31 117 LYS A CA 1
ATOM 960 C C . LYS A 1 117 ? 20.037 5.420 -15.969 1.00 83.31 117 LYS A C 1
ATOM 962 O O . LYS A 1 117 ? 20.610 5.193 -14.913 1.00 83.31 117 LYS A O 1
ATOM 967 N N . ALA A 1 118 ? 19.037 4.668 -16.431 1.00 80.19 118 ALA A N 1
ATOM 968 C CA . ALA A 1 118 ? 18.512 3.514 -15.700 1.00 80.19 118 ALA A CA 1
ATOM 969 C C . ALA A 1 118 ? 19.583 2.433 -15.449 1.00 80.19 118 ALA A C 1
ATOM 971 O O . ALA A 1 118 ? 19.619 1.863 -14.367 1.00 80.19 118 ALA A O 1
ATOM 972 N N . ILE A 1 119 ? 20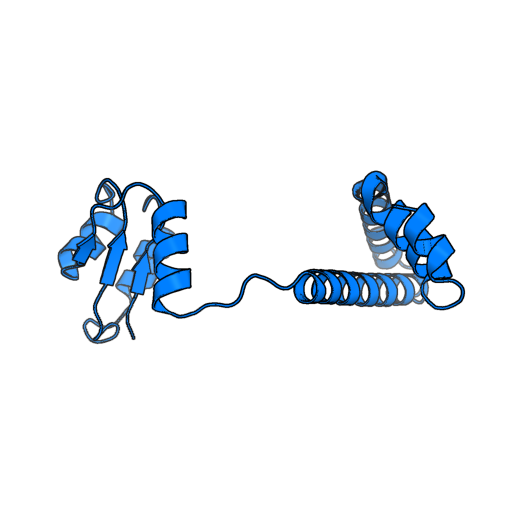.486 2.198 -16.411 1.00 77.06 119 ILE A N 1
ATOM 973 C CA . ILE A 1 119 ? 21.626 1.267 -16.272 1.00 77.06 119 ILE A CA 1
ATOM 974 C C . ILE A 1 119 ? 22.686 1.783 -15.280 1.00 77.06 119 ILE A C 1
ATOM 976 O O . ILE A 1 119 ? 23.363 0.996 -14.627 1.00 77.06 119 ILE A O 1
ATOM 980 N N . LEU A 1 120 ? 22.864 3.102 -15.172 1.00 75.38 120 LEU A N 1
ATOM 981 C CA . LEU A 1 120 ? 23.819 3.717 -14.242 1.00 75.38 120 LEU A CA 1
ATOM 982 C C . LEU A 1 120 ? 23.297 3.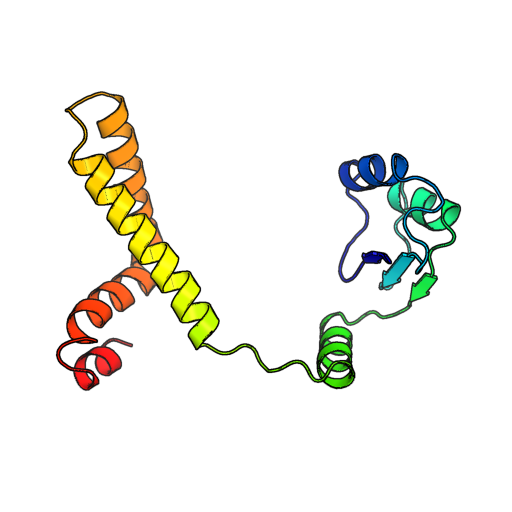751 -12.796 1.00 75.38 120 LEU A C 1
ATOM 984 O O . LEU A 1 120 ? 24.070 3.623 -11.848 1.00 75.38 120 LEU A O 1
ATOM 988 N N . GLU A 1 121 ? 21.991 3.917 -12.604 1.00 72.69 121 GLU A N 1
ATOM 989 C CA . GLU A 1 121 ? 21.365 3.945 -11.269 1.00 72.69 121 GLU A CA 1
ATOM 990 C C . GLU A 1 121 ? 21.299 2.561 -10.618 1.00 72.69 121 GLU A C 1
ATOM 992 O O . GLU A 1 121 ? 21.148 2.421 -9.408 1.00 72.69 121 GLU A O 1
ATOM 997 N N . SER A 1 122 ? 21.460 1.524 -11.419 1.00 65.31 122 SER A N 1
ATOM 998 C CA . SER A 1 122 ? 21.293 0.142 -11.014 1.00 65.31 122 SER A CA 1
ATOM 999 C C . SER A 1 122 ? 22.609 -0.581 -10.701 1.00 65.31 122 SER A C 1
ATOM 1001 O O . SER A 1 122 ? 22.608 -1.743 -10.302 1.00 65.31 122 SER A O 1
ATOM 1003 N N . THR A 1 123 ? 23.749 0.075 -10.925 1.00 54.88 123 THR A N 1
ATOM 1004 C CA . THR A 1 123 ? 25.068 -0.563 -11.087 1.00 54.88 123 THR A CA 1
ATOM 1005 C C . THR A 1 123 ? 25.610 -1.313 -9.860 1.00 54.88 123 THR A C 1
ATOM 1007 O O . THR A 1 123 ? 26.613 -1.997 -9.992 1.00 54.88 123 THR A O 1
ATOM 1010 N N . SER A 1 124 ? 24.972 -1.252 -8.687 1.00 58.28 124 SER A N 1
ATOM 1011 C CA . SER A 1 124 ? 25.455 -1.994 -7.507 1.00 58.28 124 SER A CA 1
ATOM 1012 C C . SER A 1 124 ? 24.896 -3.422 -7.409 1.00 58.28 124 SER A C 1
ATOM 1014 O O . SER A 1 124 ? 25.653 -4.369 -7.257 1.00 58.28 124 SER A O 1
ATOM 1016 N N . TRP A 1 125 ? 23.583 -3.614 -7.569 1.00 54.59 125 TRP A N 1
ATOM 1017 C CA . TRP A 1 125 ? 22.948 -4.938 -7.430 1.00 54.59 125 TRP A CA 1
ATOM 1018 C C . TRP A 1 125 ? 22.508 -5.537 -8.780 1.00 54.59 125 TRP A C 1
ATOM 1020 O O . TRP A 1 125 ? 22.520 -6.748 -8.980 1.00 54.59 125 TRP A O 1
ATOM 1030 N N . TRP A 1 126 ? 22.206 -4.685 -9.765 1.00 56.69 126 TRP A N 1
ATOM 1031 C CA . TRP A 1 126 ? 21.737 -5.087 -11.102 1.00 56.69 126 TRP A CA 1
ATOM 1032 C C . TRP A 1 126 ? 22.870 -5.602 -11.996 1.00 56.69 126 TRP A C 1
ATOM 1034 O O . TRP A 1 126 ? 22.636 -6.444 -12.858 1.00 56.69 126 TRP A O 1
ATOM 1044 N N . ALA A 1 127 ? 24.100 -5.117 -11.790 1.00 56.81 127 ALA A N 1
ATOM 1045 C CA . ALA A 1 127 ? 25.286 -5.602 -12.498 1.00 56.81 127 ALA A CA 1
ATOM 1046 C C . ALA A 1 127 ? 25.640 -7.039 -12.082 1.00 56.81 127 ALA A C 1
ATOM 1048 O O . ALA A 1 127 ? 25.881 -7.878 -12.946 1.00 56.81 127 ALA A O 1
ATOM 1049 N N . VAL A 1 128 ? 25.564 -7.317 -10.777 1.00 57.72 128 VAL A N 1
ATOM 1050 C CA . VAL A 1 128 ? 25.799 -8.634 -10.170 1.00 57.72 128 VAL A CA 1
ATOM 1051 C C . VAL A 1 128 ? 24.784 -9.656 -10.692 1.00 57.72 128 VAL A C 1
ATOM 1053 O O . VAL A 1 128 ? 25.163 -10.705 -11.209 1.00 57.72 128 VAL A O 1
ATOM 1056 N N . GLU A 1 129 ? 23.492 -9.315 -10.695 1.00 57.06 129 GLU A N 1
ATOM 1057 C CA . GLU A 1 129 ? 22.444 -10.207 -11.210 1.00 57.06 129 GLU A CA 1
ATOM 1058 C C . GLU A 1 129 ? 22.541 -10.425 -12.735 1.00 57.06 129 GLU A C 1
ATOM 1060 O O . GLU A 1 129 ? 22.339 -11.540 -13.216 1.00 57.06 129 GLU A O 1
ATOM 1065 N N . LEU A 1 130 ? 22.888 -9.394 -13.523 1.00 52.56 130 LEU A N 1
ATOM 1066 C CA . LEU A 1 130 ? 23.099 -9.521 -14.976 1.00 52.56 130 LEU A CA 1
ATOM 1067 C C . LEU A 1 130 ? 24.322 -10.377 -15.323 1.00 52.56 130 LEU A C 1
ATOM 1069 O O . LEU A 1 130 ? 24.348 -11.012 -16.383 1.00 52.56 130 LEU A O 1
ATOM 1073 N N . GLU A 1 131 ? 25.339 -10.378 -14.467 1.00 54.81 131 GLU A N 1
ATOM 1074 C CA . GLU A 1 131 ? 26.514 -11.229 -14.607 1.00 54.81 131 GLU A CA 1
ATOM 1075 C C . GLU A 1 131 ? 26.183 -12.675 -14.219 1.00 54.81 131 GLU A C 1
ATOM 1077 O O . GLU A 1 131 ? 26.408 -13.576 -15.030 1.00 54.81 131 GLU A O 1
ATOM 1082 N N . ALA A 1 132 ? 25.501 -12.890 -13.091 1.00 55.06 132 ALA A N 1
ATOM 1083 C CA . ALA A 1 132 ? 25.017 -14.202 -12.654 1.00 55.06 132 ALA A CA 1
ATOM 1084 C C . ALA A 1 132 ? 24.027 -14.840 -13.651 1.00 55.06 132 ALA A C 1
ATOM 1086 O O . ALA A 1 132 ? 24.097 -16.038 -13.949 1.00 55.06 132 ALA A O 1
ATOM 1087 N N . ALA A 1 133 ? 23.139 -14.047 -14.258 1.00 56.81 133 ALA A N 1
ATOM 1088 C CA . ALA A 1 133 ? 22.153 -14.517 -15.234 1.00 56.81 133 ALA A CA 1
ATOM 1089 C C . ALA A 1 133 ? 22.780 -15.101 -16.515 1.00 56.81 133 ALA A C 1
ATOM 1091 O O . ALA A 1 133 ? 22.167 -15.952 -17.168 1.00 56.81 133 ALA A O 1
ATOM 1092 N N . LYS A 1 134 ? 24.008 -14.697 -16.875 1.00 56.44 134 LYS A N 1
ATOM 1093 C CA . LYS A 1 134 ? 24.750 -15.284 -18.010 1.00 56.44 134 LYS A CA 1
ATOM 1094 C C . LYS A 1 134 ? 25.179 -16.726 -17.736 1.00 56.44 134 LYS A C 1
ATOM 1096 O O . LYS A 1 134 ? 25.331 -17.497 -18.687 1.00 56.44 134 LYS A O 1
ATOM 1101 N N . TYR A 1 135 ? 25.338 -17.088 -16.464 1.00 52.88 135 TYR A N 1
ATOM 1102 C CA . TYR A 1 135 ? 25.839 -18.390 -16.036 1.00 52.88 135 TYR A CA 1
ATOM 1103 C C . TYR A 1 135 ? 24.732 -19.304 -15.493 1.00 52.88 135 TYR A C 1
ATOM 1105 O O . TYR A 1 135 ? 24.807 -20.501 -15.741 1.00 52.88 135 TYR A O 1
ATOM 1113 N N . LYS A 1 136 ? 23.613 -18.776 -14.963 1.00 51.47 136 LYS A N 1
ATOM 1114 C CA . LYS A 1 136 ? 22.461 -19.563 -14.444 1.00 51.47 136 LYS A CA 1
ATOM 1115 C C . LYS A 1 136 ? 21.921 -20.674 -15.365 1.00 51.47 136 LYS A C 1
ATOM 1117 O O . LYS A 1 136 ? 21.343 -21.635 -14.876 1.00 51.47 136 LYS A O 1
ATOM 1122 N N . ARG A 1 137 ? 22.065 -20.565 -16.695 1.00 50.72 137 ARG A N 1
ATOM 1123 C CA . ARG A 1 137 ? 21.630 -21.611 -17.654 1.00 50.72 137 ARG A CA 1
ATOM 1124 C C . ARG A 1 137 ? 22.733 -22.578 -18.096 1.00 50.72 137 ARG A C 1
ATOM 1126 O O . ARG A 1 137 ? 22.419 -23.563 -18.758 1.00 50.72 137 ARG A O 1
ATOM 1133 N N . LYS A 1 138 ? 24.001 -22.274 -17.815 1.00 50.94 138 LYS A N 1
ATOM 1134 C CA . LYS A 1 138 ? 25.168 -23.042 -18.281 1.00 50.94 138 LYS A CA 1
ATOM 1135 C C . LYS A 1 138 ? 25.977 -23.662 -17.142 1.00 50.94 138 LYS A C 1
ATOM 1137 O O . LYS A 1 138 ? 26.594 -24.691 -17.375 1.00 50.94 138 LYS A O 1
ATOM 1142 N N . ASP A 1 139 ? 25.982 -23.037 -15.969 1.00 50.88 139 ASP A N 1
ATOM 1143 C CA . ASP A 1 139 ? 26.797 -23.406 -14.816 1.00 50.88 139 ASP A CA 1
ATOM 1144 C C . ASP A 1 139 ? 26.215 -22.738 -13.556 1.00 50.88 139 ASP A C 1
ATOM 1146 O O . ASP A 1 139 ? 26.307 -21.521 -13.381 1.00 50.88 139 ASP A O 1
ATOM 1150 N N . GLN A 1 140 ? 25.519 -23.527 -12.738 1.00 50.94 140 GLN A N 1
ATOM 1151 C CA . GLN A 1 140 ? 24.775 -23.026 -11.582 1.00 50.94 140 GLN A CA 1
ATOM 1152 C C . GLN A 1 140 ? 25.709 -22.666 -10.415 1.00 50.94 140 GLN A C 1
ATOM 1154 O O . GLN A 1 140 ? 25.449 -21.679 -9.738 1.00 50.94 140 GLN A O 1
ATOM 1159 N N . GLU A 1 141 ? 26.835 -23.372 -10.255 1.00 54.50 141 GLU A N 1
ATOM 1160 C CA . GLU A 1 141 ? 27.842 -23.075 -9.222 1.00 54.50 141 GLU A CA 1
ATOM 1161 C C . GLU A 1 141 ? 28.510 -21.715 -9.467 1.00 54.50 141 GLU A C 1
ATOM 1163 O O . GLU A 1 141 ? 28.663 -20.918 -8.545 1.00 54.50 141 GLU A O 1
ATOM 1168 N N . LYS A 1 142 ? 28.802 -21.374 -10.728 1.00 53.66 142 LYS A N 1
ATOM 1169 C CA . LYS A 1 142 ? 29.339 -20.046 -11.081 1.00 53.66 142 LYS A CA 1
ATOM 1170 C C . LYS A 1 142 ? 28.378 -18.885 -10.869 1.00 53.66 142 LYS A C 1
ATOM 1172 O O . LYS A 1 142 ? 28.825 -17.749 -10.748 1.00 53.66 142 LYS A O 1
ATOM 1177 N N . ALA A 1 143 ? 27.071 -19.130 -10.910 1.00 49.34 143 ALA A N 1
ATOM 1178 C CA . ALA A 1 143 ? 26.095 -18.087 -10.622 1.00 49.34 143 ALA A CA 1
ATOM 1179 C C . ALA A 1 143 ? 26.039 -17.777 -9.120 1.00 49.34 143 ALA A C 1
ATOM 1181 O O . ALA A 1 143 ? 25.814 -16.624 -8.761 1.00 49.34 143 ALA A O 1
ATOM 1182 N N . ASP A 1 144 ? 26.280 -18.784 -8.278 1.00 54.53 144 ASP A N 1
ATOM 1183 C CA . ASP A 1 144 ? 26.261 -18.661 -6.821 1.00 54.53 144 ASP A CA 1
ATOM 1184 C C . ASP A 1 144 ? 27.535 -17.985 -6.276 1.00 54.53 144 ASP A C 1
ATOM 1186 O O . ASP A 1 144 ? 27.454 -17.283 -5.277 1.00 54.53 144 ASP A O 1
ATOM 1190 N N . GLU A 1 145 ? 28.682 -18.096 -6.960 1.00 55.25 145 GLU A N 1
ATOM 1191 C CA . GLU A 1 145 ? 29.927 -17.370 -6.616 1.00 55.25 145 GLU A CA 1
ATOM 1192 C C . GLU A 1 145 ? 29.879 -15.854 -6.888 1.00 55.25 145 GLU A C 1
ATOM 1194 O O . GLU A 1 145 ? 30.756 -15.114 -6.440 1.00 55.25 145 GLU A O 1
ATOM 1199 N N . ILE A 1 146 ? 28.901 -15.388 -7.670 1.00 54.75 146 ILE A N 1
ATOM 1200 C CA . ILE A 1 146 ? 28.755 -13.969 -8.032 1.00 54.75 146 ILE A CA 1
ATOM 1201 C C . ILE A 1 146 ? 27.969 -13.194 -6.955 1.00 54.75 146 ILE A C 1
ATOM 1203 O O . ILE A 1 146 ? 28.085 -11.968 -6.899 1.00 54.75 146 ILE A O 1
ATOM 1207 N N . TYR A 1 147 ? 27.208 -13.884 -6.096 1.00 47.12 147 TYR A N 1
ATOM 1208 C CA . TYR A 1 147 ? 26.492 -13.299 -4.951 1.00 47.12 147 TYR A CA 1
ATOM 1209 C C . TYR A 1 147 ? 27.363 -13.222 -3.694 1.00 47.12 147 TYR A C 1
ATOM 1211 O O . TYR A 1 147 ? 27.193 -12.225 -2.953 1.00 47.12 147 TYR A O 1
#